Protein AF-A0A964YLB0-F1 (afdb_monomer_lite)

Structure (mmCIF, N/CA/C/O backbone):
data_AF-A0A964YLB0-F1
#
_entry.id   AF-A0A964YLB0-F1
#
loop_
_atom_site.group_PDB
_atom_site.id
_atom_site.type_symbol
_atom_site.label_atom_id
_atom_site.label_alt_id
_atom_site.label_comp_id
_atom_site.label_asym_id
_atom_site.label_entity_id
_atom_site.label_seq_id
_atom_site.pdbx_PDB_ins_code
_atom_site.Cartn_x
_atom_site.Cartn_y
_atom_site.Cartn_z
_atom_site.occupancy
_atom_site.B_iso_or_equiv
_atom_site.auth_seq_id
_atom_site.auth_comp_id
_atom_site.auth_asym_id
_atom_site.auth_atom_id
_atom_site.pdbx_PDB_model_num
ATOM 1 N N . PRO A 1 1 ? -2.279 -17.117 12.139 1.00 73.62 1 PRO A N 1
ATOM 2 C CA . PRO A 1 1 ? -1.270 -17.714 11.233 1.00 73.62 1 PRO A CA 1
ATOM 3 C C . PRO A 1 1 ? 0.033 -16.908 11.241 1.00 73.62 1 PRO A C 1
ATOM 5 O O . PRO A 1 1 ? -0.019 -15.687 11.376 1.00 73.62 1 PRO A O 1
ATOM 8 N N . ASP A 1 2 ? 1.175 -17.585 11.095 1.00 88.31 2 ASP A N 1
ATOM 9 C CA . ASP A 1 2 ? 2.485 -16.920 11.133 1.00 88.31 2 ASP A CA 1
ATOM 10 C C . ASP A 1 2 ? 2.780 -16.118 9.869 1.00 88.31 2 ASP A C 1
ATOM 12 O O . ASP A 1 2 ? 3.339 -15.021 9.904 1.00 88.31 2 ASP A O 1
ATOM 16 N N . THR A 1 3 ? 2.312 -16.669 8.756 1.00 92.19 3 THR A N 1
ATOM 17 C CA . THR A 1 3 ? 2.273 -16.064 7.434 1.00 92.19 3 THR A CA 1
ATOM 18 C C . THR A 1 3 ? 0.872 -16.280 6.879 1.00 92.19 3 THR A C 1
ATOM 20 O O . THR A 1 3 ? 0.333 -17.383 6.981 1.00 92.19 3 THR A O 1
ATOM 23 N N . GLY A 1 4 ? 0.279 -15.236 6.314 1.00 89.88 4 GLY A N 1
ATOM 24 C CA . GLY A 1 4 ? -1.011 -15.259 5.643 1.00 89.88 4 GLY A CA 1
ATOM 25 C C . GLY A 1 4 ? -0.882 -14.793 4.197 1.00 89.88 4 GLY A C 1
A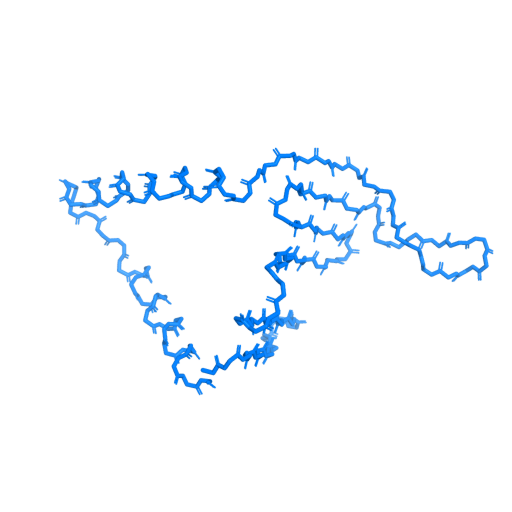TOM 26 O O . GLY A 1 4 ? -0.082 -13.913 3.876 1.00 89.88 4 GLY A O 1
ATOM 27 N N . TYR A 1 5 ? -1.687 -15.384 3.321 1.00 91.88 5 TYR A N 1
ATOM 28 C CA . TYR A 1 5 ? -1.807 -14.957 1.934 1.00 91.88 5 TYR A CA 1
ATOM 29 C C . TYR A 1 5 ? -3.272 -14.996 1.513 1.00 91.88 5 TYR A C 1
ATOM 31 O O . TYR A 1 5 ? -3.929 -16.025 1.649 1.00 91.88 5 TYR A O 1
ATOM 39 N N . ILE A 1 6 ? -3.772 -13.872 1.010 1.00 90.62 6 ILE A N 1
ATOM 40 C CA . ILE A 1 6 ? -5.123 -13.726 0.474 1.00 90.62 6 ILE A CA 1
ATOM 41 C C . ILE A 1 6 ? -4.988 -13.404 -1.008 1.00 90.62 6 ILE A C 1
ATOM 43 O O . ILE A 1 6 ? -4.262 -12.481 -1.376 1.00 90.62 6 ILE A O 1
ATOM 47 N N . LEU A 1 7 ? -5.720 -14.136 -1.842 1.00 92.62 7 LEU A N 1
ATOM 48 C CA . LEU A 1 7 ? -5.880 -13.857 -3.263 1.00 92.62 7 LEU A CA 1
ATOM 49 C C . LEU A 1 7 ? -7.375 -13.775 -3.574 1.00 92.62 7 LEU A C 1
ATOM 51 O O . LEU A 1 7 ? -8.122 -14.694 -3.246 1.00 92.62 7 LEU A O 1
ATOM 55 N N . SER A 1 8 ? -7.809 -12.680 -4.191 1.00 90.06 8 SER A N 1
ATOM 56 C CA . SER A 1 8 ? -9.209 -12.452 -4.548 1.00 90.06 8 SER A CA 1
ATOM 57 C C . SER A 1 8 ? -9.315 -11.794 -5.916 1.00 90.06 8 SER A C 1
ATOM 59 O O . SER A 1 8 ? -8.682 -10.769 -6.159 1.00 90.06 8 SER A O 1
ATOM 61 N N . THR A 1 9 ? -10.173 -12.340 -6.772 1.00 94.25 9 THR A N 1
ATOM 62 C CA . THR A 1 9 ? -10.517 -11.764 -8.076 1.00 94.25 9 THR A CA 1
ATOM 63 C C . THR A 1 9 ? -11.896 -11.127 -7.987 1.00 94.25 9 THR A C 1
ATOM 65 O O . THR A 1 9 ? -12.880 -11.783 -7.641 1.00 94.25 9 THR A O 1
ATOM 68 N N . PHE A 1 10 ? -11.979 -9.835 -8.286 1.00 90.44 10 PHE A N 1
ATOM 69 C CA . PHE A 1 10 ? -13.236 -9.096 -8.295 1.00 90.44 10 PHE A CA 1
ATOM 70 C C . PHE A 1 10 ? -13.985 -9.299 -9.617 1.00 90.44 10 PHE A C 1
ATOM 72 O O . PHE A 1 10 ? -13.384 -9.534 -10.662 1.00 90.44 10 PHE A O 1
ATOM 79 N N . ILE A 1 11 ? -15.312 -9.117 -9.598 1.00 93.56 11 ILE A N 1
ATOM 80 C CA . ILE A 1 11 ? -16.171 -9.186 -10.801 1.00 93.56 11 ILE A CA 1
ATOM 81 C C . ILE A 1 11 ? -15.719 -8.185 -11.879 1.00 93.56 11 ILE A C 1
ATOM 83 O O . ILE A 1 11 ? -15.897 -8.428 -13.069 1.00 93.56 11 ILE A O 1
ATOM 87 N N . SER A 1 12 ? -15.097 -7.075 -11.472 1.00 92.56 12 SER A N 1
ATOM 88 C CA . SER A 1 12 ? -14.506 -6.081 -12.373 1.00 92.56 12 SER A CA 1
ATOM 89 C C . SER A 1 12 ? -13.264 -6.572 -13.131 1.00 92.56 12 SER A C 1
ATOM 91 O O . SER A 1 12 ? -12.771 -5.844 -13.988 1.00 92.56 12 SER A O 1
ATOM 93 N N . GLY A 1 13 ? -12.741 -7.763 -12.824 1.00 92.69 13 GLY A N 1
ATOM 94 C CA . GLY A 1 13 ? -11.498 -8.293 -13.392 1.00 92.69 13 GLY A CA 1
ATOM 95 C C . GLY A 1 13 ? -10.227 -7.758 -12.725 1.00 92.69 13 GLY A C 1
ATOM 96 O O . GLY A 1 13 ? -9.136 -7.969 -13.243 1.00 92.69 13 GLY A O 1
ATOM 97 N N . VAL A 1 14 ? -10.355 -7.054 -11.596 1.00 94.81 14 VAL A N 1
ATOM 98 C CA . VAL A 1 14 ? -9.216 -6.638 -10.767 1.00 94.81 14 VAL A CA 1
ATOM 99 C C . VAL A 1 14 ? -8.834 -7.780 -9.835 1.00 94.81 14 VAL A C 1
ATOM 101 O O . VAL A 1 14 ? -9.701 -8.340 -9.164 1.00 94.81 14 VAL A O 1
ATOM 104 N N . ASP A 1 15 ? -7.541 -8.073 -9.747 1.00 95.88 15 ASP A N 1
ATOM 105 C CA . ASP A 1 15 ? -6.993 -9.024 -8.786 1.00 95.88 15 ASP A CA 1
ATOM 106 C C . ASP A 1 15 ? -6.380 -8.300 -7.585 1.00 95.88 15 ASP A C 1
ATOM 108 O O . ASP A 1 15 ? -5.691 -7.287 -7.721 1.00 95.88 15 ASP A O 1
ATOM 112 N N . LEU A 1 16 ? -6.616 -8.849 -6.397 1.00 93.62 16 LEU A N 1
ATOM 113 C CA . LEU A 1 16 ? -6.036 -8.406 -5.137 1.00 93.62 16 LEU A CA 1
ATOM 114 C C . LEU A 1 16 ? -5.245 -9.549 -4.518 1.00 93.62 16 LEU A C 1
ATOM 116 O O . LEU A 1 16 ? -5.794 -10.615 -4.243 1.00 93.62 16 LEU A O 1
ATOM 120 N N . SER A 1 17 ? -3.974 -9.287 -4.227 1.00 95.62 17 SER A N 1
ATOM 121 C CA . SER A 1 17 ? -3.126 -10.171 -3.436 1.00 95.62 17 SER A CA 1
ATOM 122 C C . SER A 1 17 ? -2.635 -9.450 -2.187 1.00 95.62 17 SER A C 1
ATOM 124 O O . SER A 1 17 ? -2.016 -8.390 -2.297 1.00 95.62 17 SER A O 1
ATOM 126 N N . ILE A 1 18 ? -2.859 -10.036 -1.015 1.00 93.62 18 ILE A N 1
ATOM 127 C CA . ILE A 1 18 ? -2.351 -9.535 0.263 1.00 93.62 18 ILE A CA 1
ATOM 128 C C . ILE A 1 18 ? -1.466 -10.614 0.863 1.00 93.62 18 ILE A C 1
ATOM 130 O O . ILE A 1 18 ? -1.903 -11.744 1.057 1.00 93.62 18 ILE A O 1
ATOM 134 N N . PHE A 1 19 ? -0.228 -10.256 1.178 1.00 93.81 19 PHE A N 1
ATOM 135 C CA . PHE A 1 19 ? 0.707 -11.113 1.889 1.00 93.81 19 PHE A CA 1
ATOM 136 C C . PHE A 1 19 ? 1.074 -10.449 3.213 1.00 93.81 19 PHE A C 1
ATOM 138 O O . PHE A 1 19 ? 1.454 -9.279 3.235 1.00 93.81 19 PHE A O 1
ATOM 145 N N . THR A 1 20 ? 0.966 -11.191 4.309 1.00 92.38 20 THR A N 1
ATOM 146 C CA . THR A 1 20 ? 1.371 -10.737 5.641 1.00 92.38 20 THR A CA 1
ATOM 147 C C . THR A 1 20 ? 2.187 -11.826 6.310 1.00 92.38 20 THR A C 1
ATOM 149 O O . THR A 1 20 ? 1.938 -13.014 6.122 1.00 92.38 20 THR A O 1
ATOM 152 N N . SER A 1 21 ? 3.191 -11.453 7.093 1.00 93.12 21 SER A N 1
ATOM 153 C CA . SER A 1 21 ? 3.957 -12.424 7.866 1.00 93.12 21 SER A CA 1
ATOM 154 C C . SER A 1 21 ? 4.634 -11.728 9.030 1.00 93.12 21 SER A C 1
ATOM 156 O O . SER A 1 21 ? 5.257 -10.685 8.845 1.00 93.12 21 SER A O 1
ATOM 158 N N . TYR A 1 22 ? 4.507 -12.296 10.230 1.00 91.62 22 TYR A N 1
ATOM 159 C CA . TYR A 1 22 ? 5.261 -11.810 11.387 1.00 91.62 22 TYR A CA 1
ATOM 160 C C . TYR A 1 22 ? 6.682 -12.394 11.424 1.00 91.62 22 TYR A C 1
ATOM 162 O O . TYR A 1 22 ? 7.532 -11.904 12.163 1.00 91.62 22 TYR A O 1
ATOM 170 N N . ALA A 1 23 ? 6.938 -13.461 10.658 1.00 92.94 23 ALA A N 1
ATOM 171 C CA . ALA A 1 23 ? 8.156 -14.266 10.732 1.00 92.94 23 ALA A CA 1
ATOM 172 C C . ALA A 1 23 ? 9.271 -13.808 9.770 1.00 92.94 23 ALA A C 1
ATOM 174 O O . ALA A 1 23 ? 10.319 -14.449 9.693 1.00 92.94 23 ALA A O 1
ATOM 175 N N . ILE A 1 24 ? 9.059 -12.718 9.029 1.00 91.75 24 ILE A N 1
ATOM 176 C CA . ILE A 1 24 ? 10.021 -12.148 8.074 1.00 91.75 24 ILE A CA 1
ATOM 177 C C . ILE A 1 24 ? 10.359 -10.695 8.448 1.00 91.75 24 ILE A C 1
ATOM 179 O O . ILE A 1 24 ? 9.661 -10.106 9.276 1.00 91.75 24 ILE A O 1
ATOM 183 N N . PRO A 1 25 ? 11.402 -10.083 7.848 1.00 91.06 25 PRO A N 1
ATOM 184 C CA . PRO A 1 25 ? 11.679 -8.664 8.041 1.00 91.06 25 PRO A CA 1
ATOM 185 C C . PRO A 1 25 ? 10.459 -7.791 7.734 1.00 91.06 25 PRO A C 1
ATOM 187 O O . PRO A 1 25 ? 9.710 -8.072 6.798 1.00 91.06 25 PRO A O 1
ATOM 190 N N . ASN A 1 26 ? 10.294 -6.715 8.504 1.00 87.12 26 ASN A N 1
ATOM 191 C CA . ASN A 1 26 ? 9.224 -5.751 8.287 1.00 87.12 26 ASN A CA 1
ATOM 192 C C . ASN A 1 26 ? 9.433 -5.034 6.946 1.00 87.12 26 ASN A C 1
ATOM 194 O O . ASN A 1 26 ? 10.264 -4.136 6.837 1.00 87.12 26 ASN A O 1
ATOM 198 N N . ILE A 1 27 ? 8.701 -5.473 5.925 1.00 90.19 27 ILE A N 1
ATOM 199 C CA . ILE A 1 27 ? 8.724 -4.910 4.579 1.00 90.19 27 ILE A CA 1
ATOM 200 C C . ILE A 1 27 ? 7.298 -4.488 4.256 1.00 90.19 27 ILE A C 1
ATOM 202 O O . ILE A 1 27 ? 6.399 -5.328 4.181 1.00 90.19 27 ILE A O 1
ATOM 206 N N . PHE A 1 28 ? 7.099 -3.193 4.030 1.00 93.31 28 PHE A N 1
ATOM 207 C CA . PHE A 1 28 ? 5.838 -2.675 3.527 1.00 93.31 28 PHE A CA 1
ATOM 208 C C . PHE A 1 28 ? 5.927 -2.492 2.012 1.00 93.31 28 PHE A C 1
ATOM 210 O O . PHE A 1 28 ? 6.862 -1.889 1.493 1.00 93.31 28 PHE A O 1
ATOM 217 N N . SER A 1 29 ? 4.953 -3.009 1.268 1.00 95.38 29 SER A N 1
ATOM 218 C CA . SER A 1 29 ? 4.837 -2.706 -0.155 1.00 95.38 29 SER A CA 1
ATOM 219 C C . SER A 1 29 ? 3.381 -2.731 -0.588 1.00 95.38 29 SER A C 1
ATOM 221 O O . SER A 1 29 ? 2.715 -3.759 -0.524 1.00 95.38 29 SER A O 1
ATOM 223 N N . LEU A 1 30 ? 2.916 -1.594 -1.093 1.00 96.50 30 LEU A N 1
ATOM 224 C CA . LEU A 1 30 ? 1.625 -1.439 -1.746 1.00 96.50 30 LEU A CA 1
ATOM 225 C C . LEU A 1 30 ? 1.860 -1.158 -3.228 1.00 96.50 30 LEU A C 1
ATOM 227 O O . LEU A 1 30 ? 2.561 -0.207 -3.573 1.00 96.50 30 LEU A O 1
ATOM 231 N N . ARG A 1 31 ? 1.268 -1.964 -4.110 1.00 96.25 31 ARG A N 1
ATOM 232 C CA . ARG A 1 31 ? 1.317 -1.741 -5.559 1.00 96.25 31 ARG A CA 1
ATOM 233 C C . ARG A 1 31 ? -0.076 -1.747 -6.158 1.00 96.25 31 ARG A C 1
ATOM 235 O O . ARG A 1 31 ? -0.882 -2.612 -5.837 1.00 96.25 31 ARG A O 1
ATOM 242 N N . ILE A 1 32 ? -0.320 -0.805 -7.062 1.00 95.69 32 ILE A N 1
ATOM 243 C CA . ILE A 1 32 ? -1.520 -0.750 -7.896 1.00 95.69 32 ILE A CA 1
ATOM 244 C C . ILE A 1 32 ? -1.045 -0.666 -9.341 1.00 95.69 32 ILE A C 1
ATOM 246 O O . ILE A 1 32 ? -0.327 0.261 -9.714 1.00 95.69 32 ILE A O 1
ATOM 250 N N . ILE A 1 33 ? -1.413 -1.659 -10.144 1.00 94.06 33 ILE A N 1
ATOM 251 C CA . ILE A 1 33 ? -1.009 -1.763 -11.547 1.00 94.06 33 ILE A CA 1
ATOM 252 C C . ILE A 1 33 ? -2.239 -1.460 -12.396 1.00 94.06 33 ILE A C 1
ATOM 254 O O . ILE A 1 33 ? -3.219 -2.199 -12.356 1.00 94.06 33 ILE A O 1
ATOM 258 N N . GLY A 1 34 ? -2.189 -0.353 -13.132 1.00 93.00 34 GLY A N 1
ATOM 259 C CA . GLY A 1 34 ? -3.248 0.077 -14.039 1.00 93.00 34 GLY A CA 1
ATOM 260 C C . GLY A 1 34 ? -2.876 -0.125 -15.506 1.00 93.00 34 GLY A C 1
ATOM 261 O O . GLY A 1 34 ? -1.876 -0.761 -15.844 1.00 93.00 34 GLY A O 1
ATOM 262 N N . THR A 1 35 ? -3.684 0.444 -16.399 1.00 91.75 35 THR A N 1
ATOM 263 C CA . THR A 1 35 ? -3.381 0.459 -17.839 1.00 91.75 35 THR A CA 1
ATOM 264 C C . THR A 1 35 ? -2.287 1.466 -18.177 1.00 91.75 35 THR A C 1
ATOM 266 O O . THR A 1 35 ? -1.378 1.145 -18.933 1.00 91.75 35 THR A O 1
ATOM 269 N N . GLU A 1 36 ? -2.325 2.638 -17.540 1.00 92.25 36 GLU A N 1
ATOM 270 C CA . GLU A 1 36 ? -1.446 3.770 -17.868 1.00 92.25 36 GLU A CA 1
ATOM 271 C C . GLU A 1 36 ? -0.177 3.841 -17.016 1.00 92.25 36 GLU A C 1
ATOM 273 O O . GLU A 1 36 ? 0.720 4.642 -17.285 1.00 92.25 36 GLU A O 1
ATOM 278 N N . GLY A 1 37 ? -0.070 3.016 -15.978 1.00 93.38 37 GLY A N 1
ATOM 279 C CA . GLY A 1 37 ? 1.081 3.070 -15.095 1.00 93.38 37 GLY A CA 1
ATOM 280 C C . GLY A 1 37 ? 1.001 2.148 -13.895 1.00 93.38 37 GLY A C 1
ATOM 281 O O . GLY A 1 37 ? 0.080 1.343 -13.741 1.00 93.38 37 GLY A O 1
ATOM 282 N N . VAL A 1 38 ? 2.003 2.295 -13.037 1.00 94.88 38 VAL A N 1
ATOM 283 C CA . VAL A 1 38 ? 2.139 1.568 -11.779 1.00 94.88 38 VAL A CA 1
ATOM 284 C C . VAL A 1 38 ? 2.330 2.570 -10.655 1.00 94.88 38 VAL A C 1
ATOM 286 O O . VAL A 1 38 ? 3.250 3.383 -10.693 1.00 94.88 38 VAL A O 1
ATOM 289 N N . PHE A 1 39 ? 1.481 2.482 -9.640 1.00 96.19 39 PHE A N 1
ATOM 290 C CA . PHE A 1 39 ? 1.702 3.131 -8.358 1.00 96.19 39 PHE A CA 1
ATOM 291 C C . PHE A 1 39 ? 2.400 2.147 -7.420 1.00 96.19 39 PHE A C 1
ATOM 293 O O . PHE A 1 39 ? 1.959 1.002 -7.280 1.00 96.19 39 PHE A O 1
ATOM 300 N N . HIS A 1 40 ? 3.474 2.580 -6.766 1.00 96.56 40 HIS A N 1
ATOM 301 C CA . HIS A 1 40 ? 4.178 1.795 -5.754 1.00 96.56 40 HIS A CA 1
ATOM 302 C C . HIS A 1 40 ? 4.503 2.670 -4.550 1.00 96.56 40 HIS A C 1
ATOM 304 O O . HIS A 1 40 ? 5.153 3.701 -4.686 1.00 96.56 40 HIS A O 1
ATOM 310 N N . TYR A 1 41 ? 4.078 2.223 -3.375 1.00 96.50 41 TYR A N 1
ATOM 311 C CA . TYR A 1 41 ? 4.500 2.756 -2.090 1.00 96.50 41 TYR A CA 1
ATOM 312 C C . TYR A 1 41 ? 5.245 1.668 -1.310 1.00 96.50 41 TYR A C 1
ATOM 314 O O . TYR A 1 41 ? 4.775 0.532 -1.219 1.00 96.50 41 TYR A O 1
ATOM 322 N N . ASP A 1 42 ? 6.426 1.993 -0.793 1.00 94.81 42 ASP A N 1
ATOM 323 C CA . ASP A 1 42 ? 7.338 1.082 -0.080 1.00 94.81 42 ASP A CA 1
ATOM 324 C C . ASP A 1 42 ? 7.426 1.361 1.428 1.00 94.81 42 ASP A C 1
ATOM 326 O O . ASP A 1 42 ? 8.231 0.753 2.125 1.00 94.81 42 ASP A O 1
ATOM 330 N N . GLY A 1 43 ? 6.590 2.269 1.933 1.00 94.38 43 GLY A N 1
ATOM 331 C CA . GLY A 1 43 ? 6.649 2.737 3.314 1.00 94.38 43 GLY A CA 1
ATOM 332 C C . GLY A 1 43 ? 7.423 4.044 3.492 1.00 94.38 43 GLY A C 1
ATOM 333 O O . GLY A 1 43 ? 7.269 4.674 4.527 1.00 94.38 43 GLY A O 1
ATOM 334 N N . GLU A 1 44 ? 8.172 4.506 2.488 1.00 94.50 44 GLU A N 1
ATOM 335 C CA . GLU A 1 44 ? 8.909 5.778 2.551 1.00 94.50 44 GLU A CA 1
ATOM 336 C C . GLU A 1 44 ? 8.474 6.751 1.454 1.00 94.50 44 GLU A C 1
ATOM 338 O O . GLU A 1 44 ? 8.298 7.946 1.697 1.00 94.50 44 GLU A O 1
ATOM 343 N N . ALA A 1 45 ? 8.291 6.253 0.230 1.00 95.31 45 ALA A N 1
ATOM 344 C CA . ALA A 1 45 ? 7.962 7.083 -0.917 1.00 95.31 45 ALA A CA 1
ATOM 345 C C . ALA A 1 45 ? 6.936 6.420 -1.831 1.00 95.31 45 ALA A C 1
ATOM 347 O O . ALA A 1 45 ? 7.078 5.268 -2.256 1.00 95.31 45 ALA A O 1
ATOM 348 N N . ALA A 1 46 ? 5.901 7.178 -2.178 1.00 95.69 46 ALA A N 1
ATOM 349 C CA . ALA A 1 46 ? 4.986 6.816 -3.242 1.00 95.69 46 ALA A CA 1
ATOM 350 C C . ALA A 1 46 ? 5.558 7.259 -4.582 1.00 95.69 46 ALA A C 1
ATOM 352 O O . ALA A 1 46 ? 5.967 8.406 -4.757 1.00 95.69 46 ALA A O 1
ATOM 353 N N . ARG A 1 47 ? 5.572 6.341 -5.542 1.00 96.75 47 ARG A N 1
ATOM 354 C CA . ARG A 1 47 ? 6.100 6.563 -6.883 1.00 96.75 47 ARG A CA 1
ATOM 355 C C . ARG A 1 47 ? 5.043 6.192 -7.905 1.00 96.75 47 ARG A C 1
ATOM 357 O O . ARG A 1 47 ? 4.461 5.107 -7.826 1.00 96.75 47 ARG A O 1
ATOM 364 N N . LEU A 1 48 ? 4.826 7.079 -8.869 1.00 96.94 48 LEU A N 1
ATOM 365 C CA . LEU A 1 48 ? 4.023 6.797 -10.052 1.00 96.94 48 LEU A CA 1
ATOM 366 C C . LEU A 1 48 ? 4.955 6.591 -11.242 1.00 96.94 48 LEU A C 1
ATOM 368 O O . LEU A 1 48 ? 5.695 7.494 -11.619 1.00 96.94 48 LEU A O 1
ATOM 372 N N . PHE A 1 49 ? 4.895 5.412 -11.847 1.00 96.00 49 PHE A N 1
ATOM 373 C CA . PHE A 1 49 ? 5.643 5.058 -13.050 1.00 96.00 49 PHE A CA 1
ATOM 374 C C . PHE A 1 49 ? 4.689 5.049 -14.241 1.00 96.00 49 PHE A C 1
ATOM 376 O O . PHE A 1 49 ? 3.721 4.285 -14.246 1.00 96.00 49 PHE A O 1
ATOM 383 N N . SER A 1 50 ? 4.934 5.905 -15.233 1.00 95.12 50 SER A N 1
ATO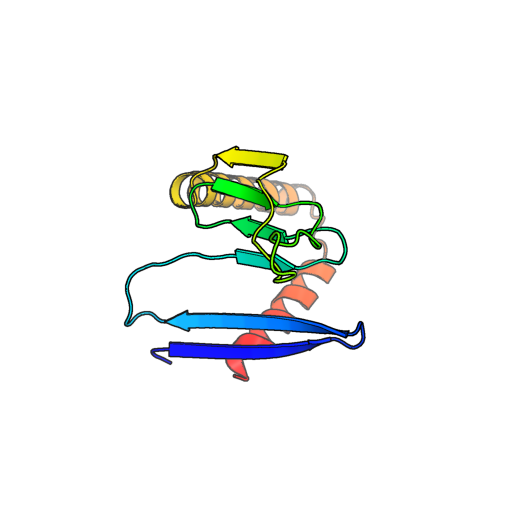M 384 C CA . SER A 1 50 ? 4.063 6.068 -16.402 1.00 95.12 50 SER A CA 1
ATOM 385 C C . SER A 1 50 ? 4.862 6.596 -17.608 1.00 95.12 50 SER A C 1
ATOM 387 O O . SER A 1 50 ? 5.810 7.352 -17.397 1.00 95.12 50 SER A O 1
ATOM 389 N N . PRO A 1 51 ? 4.517 6.234 -18.859 1.00 93.00 51 PRO A N 1
ATOM 390 C CA . PRO A 1 51 ? 3.503 5.245 -19.247 1.00 93.00 51 PRO A CA 1
ATOM 391 C C . PRO A 1 51 ? 3.911 3.831 -18.818 1.00 93.00 51 PRO A C 1
ATOM 393 O O . PRO A 1 51 ? 5.093 3.561 -18.663 1.00 93.00 51 PRO A O 1
ATOM 396 N N . ARG A 1 52 ? 2.957 2.912 -18.624 1.00 88.81 52 ARG A N 1
ATOM 397 C CA . ARG A 1 52 ? 3.268 1.507 -18.275 1.00 88.81 52 ARG A CA 1
ATOM 398 C C . ARG A 1 52 ? 4.116 0.816 -19.348 1.00 88.81 52 ARG A C 1
ATOM 400 O O . ARG A 1 52 ? 5.007 0.027 -19.037 1.00 88.81 52 ARG A O 1
ATOM 407 N N . ASP A 1 53 ? 3.813 1.103 -20.608 1.00 89.25 53 ASP A N 1
ATOM 408 C CA . ASP A 1 53 ? 4.328 0.368 -21.759 1.00 89.25 53 ASP A CA 1
ATOM 409 C C . ASP A 1 53 ? 5.630 1.002 -22.277 1.00 89.25 53 ASP A C 1
ATOM 411 O O . ASP A 1 53 ? 5.676 1.615 -23.342 1.00 89.25 53 ASP A O 1
ATOM 415 N N . VAL A 1 54 ? 6.705 0.855 -21.496 1.00 90.88 54 VAL A N 1
ATOM 416 C CA . VAL A 1 54 ? 8.070 1.233 -21.894 1.00 90.88 54 VAL A CA 1
ATOM 417 C C . VAL A 1 54 ? 8.858 -0.019 -22.264 1.00 90.88 54 VAL A C 1
ATOM 419 O O . VAL A 1 54 ? 8.836 -1.019 -21.543 1.00 90.88 54 VAL A O 1
ATOM 422 N N . PHE A 1 55 ? 9.575 0.039 -23.388 1.00 93.06 55 PHE A N 1
ATOM 423 C CA . PHE A 1 55 ? 10.331 -1.089 -23.925 1.00 93.06 55 PHE A CA 1
ATOM 424 C C . PHE A 1 55 ? 11.813 -0.750 -24.091 1.00 93.06 55 PHE A C 1
ATOM 426 O O . PHE A 1 55 ? 12.175 0.349 -24.508 1.00 93.06 55 PHE A O 1
ATOM 433 N N . SER A 1 56 ? 12.682 -1.717 -23.804 1.00 92.25 56 SER A N 1
ATOM 434 C CA . SER A 1 56 ? 14.100 -1.650 -24.151 1.00 92.25 56 SER A CA 1
ATOM 435 C C . SER A 1 56 ? 14.296 -1.658 -25.677 1.00 92.25 56 SER A C 1
ATOM 437 O O . SER A 1 56 ? 13.417 -2.117 -26.411 1.00 92.25 56 SER A O 1
ATOM 439 N N . PRO A 1 57 ? 15.494 -1.302 -26.182 1.00 94.44 57 PRO A N 1
ATOM 440 C CA . PRO A 1 57 ? 15.830 -1.479 -27.600 1.00 94.44 57 PRO A CA 1
ATOM 441 C C . PRO A 1 57 ? 15.696 -2.928 -28.102 1.00 94.44 57 PRO A C 1
ATOM 443 O O . PRO A 1 57 ? 15.528 -3.160 -29.294 1.00 94.44 57 PRO A O 1
ATOM 446 N N . SER A 1 58 ? 15.757 -3.912 -27.197 1.00 95.19 58 SER A N 1
ATOM 447 C CA . SER A 1 58 ? 15.530 -5.333 -27.491 1.00 95.19 58 SER A CA 1
ATOM 448 C C . SER A 1 58 ? 14.053 -5.756 -27.450 1.00 95.19 58 SER A C 1
ATOM 450 O O . SER A 1 58 ? 13.768 -6.949 -27.539 1.00 95.19 58 SER A O 1
ATOM 452 N N . GLY A 1 59 ? 13.119 -4.809 -27.300 1.00 92.81 59 GLY A N 1
ATOM 453 C CA . GLY A 1 59 ? 11.673 -5.048 -27.302 1.00 92.81 59 GLY A CA 1
ATOM 454 C C . GLY A 1 59 ? 11.119 -5.655 -26.010 1.00 92.81 59 GLY A C 1
ATOM 455 O O . GLY A 1 59 ? 10.007 -6.173 -26.010 1.00 92.81 59 GLY A O 1
ATOM 456 N N . ARG A 1 60 ? 11.875 -5.634 -24.905 1.00 92.19 60 ARG A N 1
ATOM 457 C CA . ARG A 1 60 ? 11.406 -6.147 -23.607 1.00 92.19 60 ARG A CA 1
ATOM 458 C C . ARG A 1 60 ? 10.757 -5.031 -22.809 1.00 92.19 60 ARG A C 1
ATOM 460 O O . ARG A 1 60 ? 11.302 -3.934 -22.791 1.00 92.19 60 ARG A O 1
ATOM 467 N N . HIS A 1 61 ? 9.669 -5.324 -22.100 1.00 89.19 61 HIS A N 1
ATOM 468 C CA . HIS A 1 61 ? 9.139 -4.390 -21.107 1.00 89.19 61 HIS A CA 1
ATOM 469 C C . HIS A 1 61 ? 10.223 -4.037 -20.085 1.00 89.19 61 HIS A C 1
ATOM 471 O O . HIS A 1 61 ? 10.924 -4.916 -19.576 1.00 89.19 61 HIS A O 1
ATOM 477 N N . VAL A 1 62 ? 10.343 -2.749 -19.792 1.00 90.94 62 VAL A N 1
ATOM 478 C CA . VAL A 1 62 ? 11.208 -2.214 -18.742 1.00 90.94 62 VAL A CA 1
ATOM 479 C C . VAL A 1 62 ? 10.384 -1.339 -17.813 1.00 90.94 62 VAL A C 1
ATOM 481 O O . VAL A 1 62 ? 9.343 -0.809 -18.200 1.00 90.94 62 VAL A O 1
ATOM 484 N N . THR A 1 63 ? 10.842 -1.200 -16.572 1.00 85.81 63 THR A N 1
ATOM 485 C CA . THR A 1 63 ? 10.215 -0.276 -15.629 1.00 85.81 63 THR A CA 1
ATOM 486 C C . THR A 1 63 ? 10.321 1.148 -16.190 1.00 85.81 63 THR A C 1
ATOM 488 O O . THR A 1 63 ? 11.428 1.551 -16.558 1.00 85.81 63 THR A O 1
ATOM 491 N N . PRO A 1 64 ? 9.212 1.904 -16.264 1.00 89.81 64 PRO A N 1
ATOM 492 C CA . PRO A 1 64 ? 9.249 3.307 -16.663 1.00 89.81 64 PRO A CA 1
ATOM 493 C C . PRO A 1 64 ? 10.060 4.132 -15.661 1.00 89.81 64 PRO A C 1
ATOM 495 O O . PRO A 1 64 ? 10.278 3.704 -14.527 1.00 89.81 64 PRO A O 1
ATOM 498 N N . GLU A 1 65 ? 10.450 5.347 -16.035 1.00 90.56 65 GLU A N 1
ATOM 499 C CA . GLU A 1 65 ? 10.898 6.320 -15.037 1.00 90.56 65 GLU A CA 1
ATOM 500 C C . GLU A 1 65 ? 9.712 6.799 -14.183 1.00 90.56 65 GLU A C 1
ATOM 502 O O . GLU A 1 65 ? 8.553 6.771 -14.610 1.00 90.56 65 GLU A O 1
ATOM 507 N N . ALA A 1 66 ? 9.993 7.203 -12.943 1.00 93.69 66 ALA A N 1
ATOM 508 C CA . ALA A 1 66 ? 8.967 7.763 -12.074 1.00 93.69 66 ALA A CA 1
ATOM 509 C C . ALA A 1 66 ? 8.611 9.177 -12.552 1.00 93.69 66 ALA A C 1
ATOM 511 O O . ALA A 1 66 ? 9.473 10.052 -12.600 1.00 93.69 66 ALA A O 1
ATOM 512 N N . VAL A 1 67 ? 7.338 9.405 -12.872 1.00 96.25 67 VAL A N 1
ATOM 513 C CA . VAL A 1 67 ? 6.820 10.729 -13.256 1.00 96.25 67 VAL A CA 1
ATOM 514 C C . VAL A 1 67 ? 6.466 11.582 -12.040 1.00 96.25 67 VAL A C 1
ATOM 516 O O . VAL A 1 67 ? 6.424 12.806 -12.137 1.00 96.25 67 VAL A O 1
ATOM 519 N N . SER A 1 68 ? 6.232 10.950 -10.889 1.00 95.62 68 SER A N 1
ATOM 520 C CA . SER A 1 68 ? 6.087 11.626 -9.602 1.00 95.62 68 SER A CA 1
ATOM 521 C C . SER A 1 68 ? 6.663 10.778 -8.474 1.00 95.62 68 SER A C 1
ATOM 523 O O . SER A 1 68 ? 6.623 9.542 -8.516 1.00 95.62 68 SER A O 1
ATOM 525 N N . ILE A 1 69 ? 7.210 11.464 -7.472 1.00 96.44 69 ILE A N 1
ATOM 526 C CA . ILE A 1 69 ? 7.729 10.873 -6.242 1.00 96.44 69 ILE A CA 1
ATOM 527 C C . ILE A 1 69 ? 7.297 11.772 -5.089 1.00 96.44 69 ILE A C 1
ATOM 529 O O . ILE A 1 69 ? 7.718 12.926 -5.024 1.00 96.44 69 ILE A O 1
ATOM 533 N N . ASP A 1 70 ? 6.496 11.222 -4.183 1.00 95.44 70 ASP A N 1
ATOM 534 C CA . ASP A 1 70 ? 6.075 11.883 -2.952 1.00 95.44 70 ASP A CA 1
ATOM 535 C C . ASP A 1 70 ? 6.626 11.107 -1.759 1.00 95.44 70 ASP A C 1
ATOM 537 O O . ASP A 1 70 ? 6.375 9.910 -1.613 1.00 95.44 70 ASP A O 1
ATOM 541 N N . TYR A 1 71 ? 7.384 11.788 -0.904 1.00 94.50 71 TYR A N 1
ATOM 542 C CA . TYR A 1 71 ? 7.966 11.194 0.296 1.00 94.50 71 TYR A CA 1
ATOM 543 C C . TYR A 1 71 ? 7.003 11.347 1.464 1.00 94.50 71 TYR A C 1
ATOM 545 O O . TYR A 1 71 ? 6.633 12.465 1.828 1.00 94.50 71 TYR A O 1
ATOM 553 N N . PHE A 1 72 ? 6.606 10.225 2.050 1.00 89.75 72 PHE A N 1
ATOM 554 C CA . PHE A 1 72 ? 5.821 10.200 3.270 1.00 89.75 72 PHE A CA 1
ATOM 555 C C . PHE A 1 72 ? 6.064 8.880 4.009 1.00 89.75 72 PHE A C 1
ATOM 557 O O . PHE A 1 72 ? 5.704 7.791 3.557 1.00 89.75 72 PHE A O 1
ATOM 564 N N . ASP A 1 73 ? 6.702 9.001 5.166 1.00 90.81 73 ASP A N 1
ATOM 565 C CA . ASP A 1 73 ? 7.099 7.870 5.993 1.00 90.81 73 ASP A CA 1
ATOM 566 C C . ASP A 1 73 ? 5.880 7.190 6.634 1.0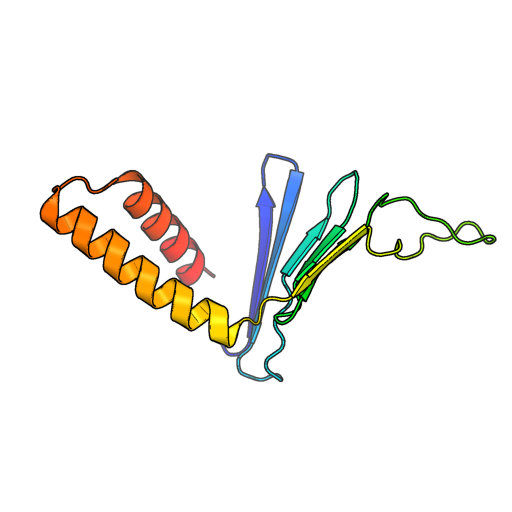0 90.81 73 ASP A C 1
ATOM 568 O O . ASP A 1 73 ? 4.963 7.855 7.129 1.00 90.81 73 ASP A O 1
ATOM 572 N N . LEU A 1 74 ? 5.851 5.859 6.602 1.00 90.94 74 LEU A N 1
ATOM 573 C CA . LEU A 1 74 ? 4.738 5.057 7.097 1.00 90.94 74 LEU A CA 1
ATOM 574 C C . LEU A 1 74 ? 4.540 5.230 8.601 1.00 90.94 74 LEU A C 1
ATOM 576 O O . LEU A 1 74 ? 3.398 5.318 9.046 1.00 90.94 74 LEU A O 1
ATOM 580 N N . GLU A 1 75 ? 5.616 5.271 9.384 1.00 89.69 75 GLU A N 1
ATOM 581 C CA . GLU A 1 75 ? 5.546 5.374 10.841 1.00 89.69 75 GLU A CA 1
ATOM 582 C C . GLU A 1 75 ? 5.028 6.754 11.263 1.00 89.69 75 GLU A C 1
ATOM 584 O O . GLU A 1 75 ? 4.105 6.860 12.079 1.00 89.69 75 GLU A O 1
ATOM 589 N N . GLU A 1 76 ? 5.534 7.817 10.637 1.00 90.69 76 GLU A N 1
ATOM 590 C CA . GLU A 1 76 ? 5.034 9.172 10.860 1.00 90.69 76 GLU A CA 1
ATOM 591 C C . GLU A 1 76 ? 3.551 9.287 10.469 1.00 90.69 76 GLU A C 1
ATOM 593 O O . GLU A 1 76 ? 2.716 9.773 11.246 1.00 90.69 76 GLU A O 1
ATOM 598 N N . ASN A 1 77 ? 3.188 8.786 9.285 1.00 89.00 77 ASN A N 1
ATOM 599 C CA . ASN A 1 77 ? 1.811 8.858 8.799 1.00 89.00 77 ASN A CA 1
ATOM 600 C C . ASN A 1 77 ? 0.855 7.978 9.595 1.00 89.00 77 ASN A C 1
ATOM 602 O O . ASN A 1 77 ? -0.314 8.339 9.749 1.00 89.00 77 ASN A O 1
ATOM 606 N N . TRP A 1 78 ? 1.334 6.870 10.156 1.00 90.00 78 TRP A N 1
ATOM 607 C CA . TRP A 1 78 ? 0.560 6.034 11.061 1.00 90.00 78 TRP A CA 1
ATOM 608 C C . TRP A 1 78 ? 0.119 6.822 12.298 1.00 90.00 78 TRP A C 1
ATOM 610 O O . TRP A 1 78 ? -1.062 6.810 12.659 1.00 90.00 78 TRP A O 1
ATOM 620 N N . LEU A 1 79 ? 1.029 7.582 12.913 1.00 91.62 79 LEU A N 1
ATOM 621 C CA . LEU A 1 79 ? 0.712 8.428 14.068 1.00 91.62 79 LEU A CA 1
ATOM 622 C C . LEU A 1 79 ? -0.245 9.571 13.708 1.00 91.62 79 LEU A C 1
ATOM 624 O O . LEU A 1 79 ? -1.171 9.874 14.468 1.00 91.62 79 LEU A O 1
ATOM 628 N N . ILE A 1 80 ? -0.054 10.202 12.546 1.00 92.31 80 ILE A N 1
ATOM 629 C CA . ILE A 1 80 ? -0.964 11.242 12.040 1.00 92.31 80 ILE A CA 1
ATOM 630 C C . ILE A 1 80 ? -2.363 10.657 11.798 1.00 92.31 80 ILE A C 1
ATOM 632 O O . ILE A 1 80 ? -3.365 11.259 12.193 1.00 92.31 80 ILE A O 1
ATOM 636 N N . GLY A 1 81 ? -2.438 9.477 11.182 1.00 91.56 81 GLY A N 1
ATOM 637 C CA . GLY A 1 81 ? -3.680 8.758 10.919 1.00 91.56 81 GLY A CA 1
ATOM 638 C C . GLY A 1 81 ? -4.441 8.432 12.201 1.00 91.56 81 GLY A C 1
ATOM 639 O O . GLY A 1 81 ? -5.632 8.722 12.292 1.00 91.56 81 GLY A O 1
ATOM 640 N N . GLN A 1 82 ? -3.751 7.928 13.228 1.00 91.38 82 GLN A N 1
ATOM 641 C CA . GLN A 1 82 ? -4.361 7.650 14.532 1.00 91.38 82 GLN A CA 1
ATOM 642 C C . GLN A 1 82 ? -5.005 8.892 15.160 1.00 91.38 82 GLN A C 1
ATOM 644 O O . GLN A 1 82 ? -6.140 8.825 15.631 1.00 91.38 82 GLN A O 1
ATOM 649 N N . LYS A 1 83 ? -4.322 10.044 15.127 1.00 94.44 83 LYS A N 1
ATOM 650 C CA . LYS A 1 83 ? -4.884 11.306 15.641 1.00 94.44 83 LYS A CA 1
ATOM 651 C C . LYS A 1 83 ? -6.151 11.703 14.881 1.00 94.44 83 LYS A C 1
ATOM 653 O O . LYS A 1 83 ? -7.177 11.969 15.502 1.00 94.44 83 LYS A O 1
ATOM 658 N N . LYS A 1 84 ? -6.116 11.638 13.545 1.00 93.06 84 LYS A N 1
AT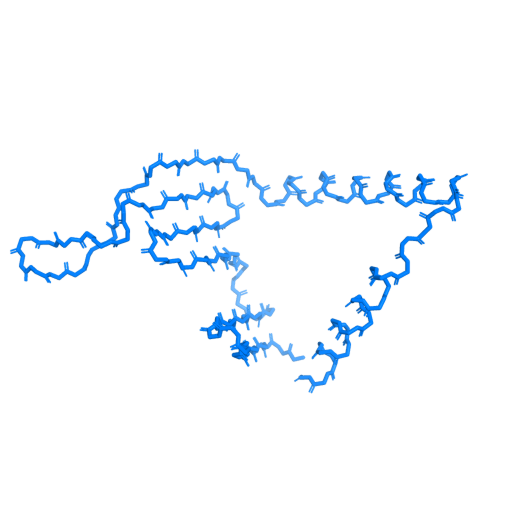OM 659 C CA . LYS A 1 84 ? -7.282 11.938 12.696 1.00 93.06 84 LYS A CA 1
ATOM 660 C C . LYS A 1 84 ? -8.472 11.023 12.990 1.00 93.06 84 LYS A C 1
ATOM 662 O O . LYS A 1 84 ? -9.608 11.486 12.972 1.00 93.06 84 LYS A O 1
ATOM 667 N N . ILE A 1 85 ? -8.234 9.743 13.282 1.00 89.62 85 ILE A N 1
ATOM 668 C CA . ILE A 1 85 ? -9.302 8.799 13.650 1.00 89.62 85 ILE A CA 1
ATOM 669 C C . ILE A 1 85 ? -10.005 9.244 14.941 1.00 89.62 85 ILE A C 1
ATOM 671 O O . ILE A 1 85 ? -11.235 9.220 15.001 1.00 89.62 85 ILE A O 1
ATOM 675 N N . ILE A 1 86 ? -9.255 9.699 15.951 1.00 91.38 86 ILE A N 1
ATOM 676 C CA . ILE A 1 86 ? -9.824 10.206 17.213 1.00 91.38 86 ILE A CA 1
ATOM 677 C C . ILE A 1 86 ? -10.664 11.465 16.970 1.00 91.38 86 ILE A C 1
ATOM 679 O O . ILE A 1 86 ? -11.750 11.606 17.543 1.00 91.38 86 ILE A O 1
ATOM 683 N N . ASP A 1 87 ? -10.196 12.358 16.098 1.00 91.38 87 ASP A N 1
ATOM 684 C CA . ASP A 1 87 ? -10.927 13.572 15.737 1.00 91.38 87 ASP A CA 1
ATOM 685 C C . ASP A 1 87 ? -12.255 13.235 15.045 1.00 91.38 87 ASP A C 1
ATOM 687 O O . ASP A 1 87 ? -13.311 13.726 15.454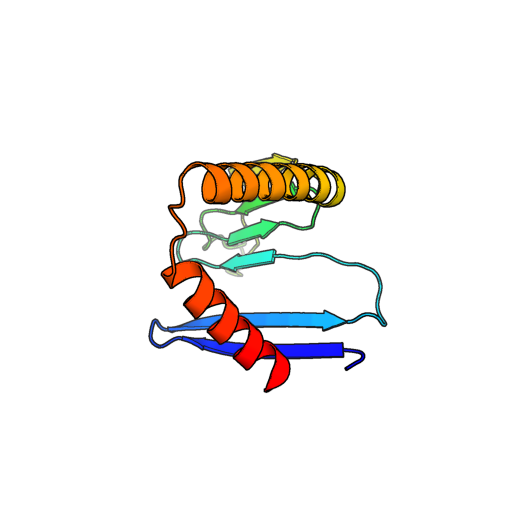 1.00 91.38 87 ASP A O 1
ATOM 691 N N . ILE A 1 88 ? -12.228 12.336 14.053 1.00 88.44 88 ILE A N 1
ATOM 692 C CA . ILE A 1 88 ? -13.426 11.863 13.339 1.00 88.44 88 ILE A CA 1
ATOM 693 C C . ILE A 1 88 ? -14.410 11.207 14.312 1.00 88.44 88 ILE A C 1
ATOM 695 O O . ILE A 1 88 ? -15.602 11.515 14.290 1.00 88.44 88 ILE A O 1
ATOM 699 N N . PHE A 1 89 ? -13.921 10.346 15.205 1.00 87.62 89 PHE A N 1
ATOM 700 C CA . PHE A 1 89 ? -14.751 9.697 16.217 1.00 87.62 89 PHE A CA 1
ATOM 701 C C . PHE A 1 89 ? -15.412 10.715 17.156 1.00 87.62 89 PHE A C 1
ATOM 703 O O . PHE A 1 89 ? -16.615 10.644 17.417 1.00 87.62 89 PHE A O 1
ATOM 710 N N . SER A 1 90 ? -14.652 11.713 17.610 1.00 90.00 90 SER A N 1
ATOM 711 C CA . SER A 1 90 ? -15.151 12.783 18.479 1.00 90.00 90 SER A CA 1
ATOM 712 C C . SER A 1 90 ? -16.229 13.625 17.795 1.00 90.00 90 SER A C 1
ATOM 714 O O . SER A 1 90 ? -17.221 13.993 18.429 1.00 90.00 90 SER A O 1
ATOM 716 N N . ILE A 1 91 ? -16.060 13.921 16.503 1.00 89.88 91 ILE A N 1
ATOM 717 C CA . ILE A 1 91 ? -17.075 14.600 15.688 1.00 89.88 91 ILE A CA 1
ATOM 718 C C . ILE A 1 91 ? -18.330 13.729 15.578 1.00 89.88 91 ILE A C 1
ATOM 720 O O . ILE A 1 91 ? -19.432 14.235 15.796 1.00 89.88 91 ILE A O 1
ATOM 724 N N . GLY A 1 92 ? -18.180 12.431 15.307 1.00 86.50 92 GLY A N 1
ATOM 725 C CA . GLY A 1 92 ? -19.293 11.482 15.218 1.00 86.50 92 GLY A CA 1
ATOM 726 C C . GLY A 1 92 ? -20.131 11.433 16.497 1.00 86.50 92 GLY A C 1
ATOM 727 O O . GLY A 1 92 ? -21.350 11.568 16.432 1.00 86.50 92 GLY A O 1
ATOM 728 N N . ILE A 1 93 ? -19.492 11.361 17.673 1.00 88.00 93 ILE A N 1
ATOM 729 C CA . ILE A 1 93 ? -20.203 11.401 18.964 1.00 88.00 93 ILE A CA 1
ATOM 730 C C . ILE A 1 93 ? -20.972 12.714 19.128 1.00 88.00 93 ILE A C 1
ATOM 732 O O . ILE A 1 93 ? -22.150 12.701 19.483 1.00 88.00 93 ILE A O 1
ATOM 736 N N . LYS A 1 94 ? -20.311 13.852 18.886 1.00 90.50 94 LYS A N 1
ATOM 737 C CA . LYS A 1 94 ? -20.908 15.181 19.096 1.00 90.50 94 LYS A CA 1
ATOM 738 C C . LYS A 1 94 ? -22.088 15.444 18.168 1.00 90.50 94 LYS A C 1
ATOM 740 O O . LYS A 1 94 ? -23.043 16.098 18.567 1.00 90.50 94 LYS A O 1
ATOM 745 N N . THR A 1 95 ? -21.995 14.970 16.932 1.00 89.81 95 THR A N 1
ATOM 746 C CA . THR A 1 95 ? -23.009 15.200 15.897 1.00 89.81 95 THR A CA 1
ATOM 747 C C . THR A 1 95 ? -24.083 14.117 15.865 1.00 89.81 95 THR A C 1
ATOM 749 O O . THR A 1 95 ? -25.115 14.331 15.242 1.00 89.81 95 THR A O 1
ATOM 752 N N . GLN A 1 96 ? -23.856 12.969 16.517 1.00 81.19 96 GLN A N 1
ATOM 753 C CA . GLN A 1 96 ? -24.673 11.753 16.402 1.00 81.19 96 GLN A CA 1
ATOM 754 C C . GLN A 1 96 ? -24.849 11.258 14.955 1.00 81.19 96 GLN A C 1
ATOM 756 O O . GLN A 1 96 ? -25.733 10.455 14.664 1.00 81.19 96 GLN A O 1
ATOM 761 N N . LEU A 1 97 ? -23.989 11.707 14.040 1.00 78.19 97 LEU A N 1
ATOM 762 C CA . LEU A 1 97 ? -23.988 11.301 12.642 1.00 78.19 97 LEU A CA 1
ATOM 763 C C . LEU A 1 97 ? -22.943 10.205 12.458 1.00 78.19 97 LEU A C 1
ATOM 765 O O . LEU A 1 97 ? -21.813 10.451 12.040 1.00 78.19 97 LEU A O 1
ATOM 769 N N . PHE A 1 98 ? -23.330 8.977 12.793 1.00 74.69 98 PHE A N 1
ATOM 770 C CA . PHE A 1 98 ? -22.562 7.797 12.422 1.00 74.69 98 PHE A CA 1
ATOM 771 C C . PHE A 1 98 ? -23.060 7.284 11.077 1.00 74.69 98 PHE A C 1
ATOM 773 O O . PHE A 1 98 ? -24.243 6.987 10.912 1.00 74.69 98 PHE A O 1
ATOM 780 N N . ASN A 1 99 ? -22.154 7.169 10.109 1.00 76.25 99 ASN A N 1
ATOM 781 C CA . ASN A 1 99 ? -22.479 6.500 8.862 1.00 76.25 99 ASN A CA 1
ATOM 782 C C . ASN A 1 99 ? -22.450 4.982 9.084 1.00 76.25 99 ASN A C 1
ATOM 784 O O . ASN A 1 99 ? -21.376 4.382 9.149 1.00 76.25 99 ASN A O 1
ATOM 788 N N . PHE A 1 100 ? -23.627 4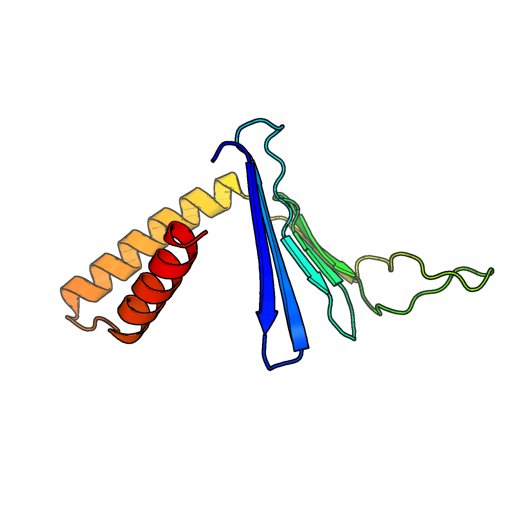.370 9.201 1.00 80.75 100 PHE A N 1
ATOM 789 C CA . PHE A 1 100 ? -23.755 2.929 9.414 1.00 80.75 100 PHE A CA 1
ATOM 790 C C . PHE A 1 100 ? -23.208 2.088 8.251 1.00 80.75 100 PHE A C 1
ATOM 792 O O . PHE A 1 100 ? -22.795 0.960 8.500 1.00 80.75 100 PHE A O 1
ATOM 799 N N . SER A 1 101 ? -23.080 2.629 7.030 1.00 85.62 101 SER A N 1
ATOM 800 C CA . SER A 1 101 ? -22.449 1.881 5.929 1.00 85.62 101 SER A CA 1
ATOM 801 C C . SER A 1 101 ? -20.998 1.511 6.250 1.00 85.62 101 SER A C 1
ATOM 803 O O . SER A 1 101 ? -20.566 0.401 5.969 1.00 85.62 101 SER A O 1
ATOM 805 N N . ASN A 1 102 ? -20.265 2.398 6.932 1.00 80.81 102 ASN A N 1
ATOM 806 C CA . ASN A 1 102 ? -18.888 2.126 7.346 1.00 80.81 102 ASN A CA 1
ATOM 807 C C . ASN A 1 102 ? -18.817 0.975 8.362 1.00 80.81 102 ASN A C 1
ATOM 809 O O . ASN A 1 102 ? -17.813 0.269 8.429 1.00 80.81 102 ASN A O 1
ATOM 813 N N . PHE A 1 103 ? -19.862 0.799 9.178 1.00 85.25 103 PHE A N 1
ATOM 814 C CA . PHE A 1 103 ? -19.945 -0.320 10.112 1.00 85.25 103 PHE A CA 1
ATOM 815 C C . PHE A 1 103 ? -20.181 -1.636 9.366 1.00 85.25 103 PHE A C 1
ATOM 817 O O . PHE A 1 103 ? -19.496 -2.618 9.647 1.00 85.25 103 PHE A O 1
ATOM 824 N N . ASP A 1 104 ? -21.083 -1.645 8.385 1.00 90.25 104 ASP A N 1
ATOM 825 C CA . ASP A 1 104 ? -21.336 -2.826 7.555 1.00 90.25 104 ASP A CA 1
ATOM 826 C C . ASP A 1 104 ? -20.081 -3.247 6.775 1.00 90.25 104 ASP A C 1
ATOM 828 O O . ASP A 1 104 ? -19.721 -4.428 6.779 1.00 90.25 104 ASP A O 1
ATOM 832 N N . ASP A 1 105 ? -19.354 -2.284 6.201 1.00 90.38 105 ASP A N 1
ATOM 833 C CA . ASP A 1 105 ? -18.078 -2.524 5.518 1.00 90.38 105 ASP A CA 1
ATOM 834 C C . ASP A 1 105 ? -17.015 -3.090 6.475 1.00 90.38 105 ASP A C 1
ATOM 836 O O . ASP A 1 105 ? -16.285 -4.029 6.131 1.00 90.38 105 ASP A O 1
ATOM 840 N N . ALA A 1 106 ? -16.944 -2.574 7.707 1.00 87.69 106 ALA A N 1
ATOM 841 C CA . ALA A 1 106 ? -16.038 -3.086 8.733 1.00 87.69 106 ALA A CA 1
ATOM 842 C C . ALA A 1 106 ? -16.386 -4.530 9.126 1.00 87.69 106 ALA A C 1
ATOM 844 O O . ALA A 1 106 ? -15.495 -5.377 9.220 1.00 87.69 106 ALA A O 1
ATOM 845 N N . VAL A 1 107 ? -17.674 -4.844 9.299 1.00 91.25 107 VAL A N 1
ATOM 846 C CA . VAL A 1 107 ? -18.144 -6.208 9.583 1.00 91.25 107 VAL A CA 1
ATOM 847 C C . VAL A 1 107 ? -17.836 -7.148 8.416 1.00 91.25 107 VAL A C 1
ATOM 849 O O . VAL A 1 107 ? -17.382 -8.270 8.647 1.00 91.25 107 VAL A O 1
ATOM 852 N N . ALA A 1 108 ? -18.053 -6.716 7.171 1.00 89.69 108 ALA A N 1
ATOM 853 C CA . ALA A 1 108 ? -17.733 -7.502 5.980 1.00 89.69 108 ALA A CA 1
ATOM 854 C C . ALA A 1 108 ? -16.228 -7.798 5.887 1.00 89.69 108 ALA A C 1
ATOM 856 O O . ALA A 1 108 ? -15.832 -8.949 5.692 1.00 89.69 108 ALA A O 1
ATOM 857 N N . THR A 1 109 ? -15.394 -6.783 6.120 1.00 87.75 109 THR A N 1
ATOM 858 C CA . THR A 1 109 ? -13.931 -6.915 6.142 1.00 87.75 109 THR A CA 1
ATOM 859 C C . THR A 1 109 ? -13.480 -7.870 7.245 1.00 87.75 109 THR A C 1
ATOM 861 O O . THR A 1 109 ? -12.685 -8.774 6.999 1.00 87.75 109 THR A O 1
ATOM 864 N N . PHE A 1 110 ? -14.023 -7.731 8.457 1.00 88.56 110 PHE A N 1
ATOM 865 C CA . PHE A 1 110 ? -13.666 -8.599 9.578 1.00 88.56 110 PHE A CA 1
ATOM 866 C C . PHE A 1 110 ? -14.051 -10.057 9.315 1.00 88.56 110 PHE A C 1
ATOM 868 O O . PHE A 1 110 ? -13.255 -10.957 9.569 1.00 88.56 110 PHE A O 1
ATOM 875 N N . LYS A 1 111 ? -15.238 -10.296 8.741 1.00 87.44 111 LYS A N 1
ATOM 876 C CA . LYS A 1 111 ? -15.666 -11.635 8.312 1.00 87.44 111 LYS A CA 1
ATOM 877 C C . LYS A 1 111 ? -14.696 -12.241 7.305 1.00 87.44 111 LYS A C 1
ATOM 879 O O . LYS A 1 111 ? -14.367 -13.416 7.434 1.00 87.44 111 LYS A O 1
ATOM 884 N N . LEU A 1 112 ? -14.215 -11.456 6.342 1.00 82.56 112 LEU A N 1
ATOM 885 C CA . LEU A 1 112 ? -13.217 -11.910 5.377 1.00 82.56 112 LEU A CA 1
ATOM 886 C C . LEU A 1 112 ? -11.904 -12.305 6.069 1.00 82.56 112 LEU A C 1
ATOM 888 O O . LEU A 1 112 ? -11.350 -13.350 5.750 1.00 82.56 112 LEU A O 1
ATOM 892 N N . LEU A 1 113 ? -11.445 -11.530 7.054 1.00 81.31 113 LEU A N 1
ATOM 893 C CA . LEU A 1 113 ? -10.200 -11.807 7.778 1.00 81.31 113 LEU A CA 1
ATOM 894 C C . LEU A 1 113 ? -10.259 -13.049 8.675 1.00 81.31 113 LEU A C 1
ATOM 896 O O . LEU A 1 113 ? -9.252 -13.730 8.801 1.00 81.31 113 LEU A O 1
ATOM 900 N N . ILE A 1 114 ? -11.401 -13.339 9.306 1.00 82.12 114 ILE A N 1
ATOM 901 C CA . ILE A 1 114 ? -11.547 -14.518 10.184 1.00 82.12 114 ILE A CA 1
ATOM 902 C C . ILE A 1 114 ? -11.914 -15.803 9.431 1.00 82.12 114 ILE A C 1
ATOM 904 O O . ILE A 1 114 ? -11.842 -16.884 10.008 1.00 82.12 114 ILE A O 1
ATOM 908 N N . SER A 1 115 ? -12.386 -15.684 8.186 1.00 73.31 115 SER A N 1
ATOM 909 C CA . SER A 1 115 ? -12.786 -16.834 7.359 1.00 73.31 115 SER A CA 1
ATOM 910 C C . SER A 1 115 ? -11.631 -17.399 6.522 1.00 73.31 115 SER A C 1
ATOM 912 O O . SER A 1 115 ? -11.822 -18.418 5.860 1.00 73.31 115 SER A O 1
ATOM 914 N N . ASN A 1 116 ? -10.470 -16.733 6.534 1.00 59.06 116 ASN A N 1
ATOM 915 C CA . ASN A 1 116 ? -9.207 -17.159 5.922 1.00 59.06 116 ASN A CA 1
ATOM 916 C C . ASN A 1 116 ? -8.193 -17.526 7.014 1.00 59.06 116 ASN A C 1
ATOM 918 O O . ASN A 1 116 ? -7.332 -18.390 6.741 1.00 59.06 116 ASN A O 1
#

Sequence (116 aa):
PDTGYILSTFISGVDLSIFTSYAIPNIFSLRIIGTEGVFHYDGEAARLFSPRDVFSPSGRHVTPEAVSIDYFDLEENWLIGQKKIIDIFSIGIKTQLFNFSNFDDAVATFKLLISN

Radius of gyration: 18.78 Å; chains: 1; bounding box: 40×33×47 Å

pLDDT: mean 90.5, std 5.69, range [59.06, 96.94]

Secondary structure (DSSP, 8-state):
--EEEEEEE-TTS-EEEEEEESSS-----EEEE-SS-EEEE-SSEEEEE--S-EE-TTS-EEPPPEEEEEE--HHHHHHHHHHHHHHHHHHHHHHT---HHHHHHHHHHHHHHH--

Foldseek 3Di:
DQKDWDWDADPVRDIDIDIDHPPDPDWDWDWDQDCFWIWIDTQFKIFTFGRQADADPVGHRDTHDTPDIDTDHNVVVVVVVVVVVVVVVVCCVVVVDDDCVVVVVVVVVVCVVVVD